Protein AF-A0A840NDS9-F1 (afdb_monomer_lite)

Structure (mmCIF, N/CA/C/O backbone):
data_AF-A0A840NDS9-F1
#
_entry.id   AF-A0A840NDS9-F1
#
loop_
_atom_site.group_PDB
_atom_site.id
_atom_site.type_symbol
_atom_site.label_atom_id
_atom_site.label_alt_id
_atom_site.label_comp_id
_atom_site.label_asym_id
_atom_site.label_entity_id
_atom_site.label_seq_id
_atom_site.pdbx_PDB_ins_code
_atom_site.Cartn_x
_atom_site.Cartn_y
_atom_site.Cartn_z
_atom_site.occupancy
_atom_site.B_iso_or_equiv
_atom_site.auth_seq_id
_atom_site.auth_comp_id
_atom_site.auth_asym_id
_atom_site.auth_atom_id
_atom_site.pdbx_PDB_model_num
ATOM 1 N N . MET A 1 1 ? -14.330 8.723 2.238 1.00 84.25 1 MET A N 1
ATOM 2 C CA . MET A 1 1 ? -14.311 7.391 2.875 1.00 84.25 1 MET A CA 1
ATOM 3 C C . MET A 1 1 ? -13.848 7.565 4.312 1.00 84.25 1 MET A C 1
ATOM 5 O O . MET A 1 1 ? -12.909 8.325 4.515 1.00 84.25 1 MET A O 1
ATOM 9 N N . LEU A 1 2 ? -14.523 6.936 5.277 1.00 93.06 2 LEU A N 1
ATOM 10 C CA . LEU A 1 2 ? -14.118 6.912 6.688 1.00 93.06 2 LEU A CA 1
ATOM 11 C C . LEU A 1 2 ? -13.919 5.461 7.098 1.00 93.06 2 LEU A C 1
ATOM 13 O O . LEU A 1 2 ? -14.783 4.629 6.838 1.00 93.06 2 LEU A O 1
ATOM 17 N N . LEU A 1 3 ? -12.780 5.162 7.705 1.00 95.44 3 LEU A N 1
ATOM 18 C CA . LEU A 1 3 ? -12.339 3.796 7.928 1.00 95.44 3 LEU A CA 1
ATOM 19 C C . LEU A 1 3 ? -12.222 3.485 9.413 1.00 95.44 3 LEU A C 1
ATOM 21 O O . LEU A 1 3 ? -11.719 4.291 10.201 1.00 95.44 3 LEU A O 1
ATOM 25 N N . ARG A 1 4 ? -12.607 2.258 9.747 1.00 96.88 4 ARG A N 1
ATOM 26 C CA . ARG A 1 4 ? -12.257 1.598 10.993 1.00 96.88 4 ARG A CA 1
ATOM 27 C C . ARG A 1 4 ? -11.167 0.578 10.712 1.00 96.88 4 ARG A C 1
ATOM 29 O O . ARG A 1 4 ? -11.359 -0.302 9.875 1.00 96.88 4 ARG A O 1
ATOM 36 N N . VAL A 1 5 ? -10.062 0.674 11.439 1.00 96.62 5 VAL A N 1
ATOM 37 C CA . VAL A 1 5 ? -8.949 -0.276 11.356 1.00 96.62 5 VAL A CA 1
ATOM 38 C C . VAL A 1 5 ? -8.782 -0.948 12.709 1.00 96.62 5 VAL A C 1
ATOM 40 O O . VAL A 1 5 ? -8.570 -0.275 13.719 1.00 96.62 5 VAL A O 1
ATOM 43 N N . THR A 1 6 ? -8.874 -2.271 12.724 1.00 95.56 6 THR A N 1
ATOM 44 C CA . THR A 1 6 ? -8.571 -3.097 13.892 1.00 95.56 6 THR A CA 1
ATOM 45 C C . THR A 1 6 ? -7.253 -3.808 13.646 1.00 95.56 6 THR A C 1
ATOM 47 O O . THR A 1 6 ? -7.089 -4.446 12.611 1.00 95.56 6 THR A O 1
ATOM 50 N N . ILE A 1 7 ? -6.323 -3.679 14.589 1.00 92.81 7 ILE A N 1
ATOM 51 C CA . ILE A 1 7 ? -5.002 -4.307 14.545 1.00 92.81 7 ILE A CA 1
ATOM 52 C C . ILE A 1 7 ? -4.912 -5.257 15.731 1.00 92.81 7 ILE A C 1
ATOM 54 O O . ILE A 1 7 ? -5.175 -4.855 16.870 1.00 92.81 7 ILE A O 1
ATOM 58 N N . THR A 1 8 ? -4.538 -6.500 15.455 1.00 90.00 8 THR A N 1
ATOM 59 C CA . THR A 1 8 ? -4.429 -7.567 16.445 1.00 90.00 8 THR A CA 1
ATOM 60 C C . THR A 1 8 ? -3.021 -8.131 16.413 1.00 90.00 8 THR A C 1
ATOM 62 O O . THR A 1 8 ? -2.537 -8.555 15.367 1.00 90.00 8 THR A O 1
ATOM 65 N N . ARG A 1 9 ? -2.367 -8.136 17.575 1.00 86.38 9 ARG A N 1
ATOM 66 C CA . ARG A 1 9 ? -1.042 -8.718 17.777 1.00 86.38 9 ARG A CA 1
ATOM 67 C C . ARG A 1 9 ? -1.169 -10.055 18.489 1.00 86.38 9 ARG A C 1
ATOM 69 O O . ARG A 1 9 ? -1.872 -10.158 19.496 1.00 86.38 9 ARG A O 1
ATOM 76 N N . TYR A 1 10 ? -0.431 -11.043 18.007 1.00 84.69 10 TYR A N 1
ATOM 77 C CA . TYR A 1 10 ? -0.349 -12.375 18.592 1.00 84.69 10 TYR A CA 1
ATOM 78 C C . TYR A 1 10 ? 0.999 -12.595 19.280 1.00 84.69 10 TYR A C 1
ATOM 80 O O . TYR A 1 10 ? 2.017 -12.027 18.877 1.00 84.69 10 TYR A O 1
ATOM 88 N N . ALA A 1 11 ? 0.998 -13.418 20.327 1.00 78.75 11 ALA A N 1
ATOM 89 C CA . ALA A 1 11 ? 2.189 -13.712 21.119 1.00 78.75 11 ALA A CA 1
ATOM 90 C C . ALA A 1 11 ? 3.171 -14.685 20.426 1.00 78.75 11 ALA A C 1
ATOM 92 O O . ALA A 1 11 ? 4.376 -14.559 20.631 1.00 78.75 11 ALA A O 1
ATOM 93 N N . ASP A 1 12 ? 2.682 -15.636 19.616 1.00 70.38 12 ASP A N 1
ATOM 94 C CA . ASP A 1 12 ? 3.481 -16.633 18.876 1.00 70.38 12 ASP A CA 1
ATOM 95 C C . ASP A 1 12 ? 2.661 -17.200 17.691 1.00 70.38 12 ASP A C 1
ATOM 97 O O . ASP A 1 12 ? 1.452 -17.390 17.834 1.00 70.38 12 ASP A O 1
ATOM 101 N N . TRP A 1 13 ? 3.289 -17.454 16.532 1.00 57.72 13 TRP A N 1
ATOM 102 C CA . TRP A 1 13 ? 2.650 -18.031 15.332 1.00 57.72 13 TRP A CA 1
ATOM 103 C C . TRP A 1 13 ? 3.032 -19.495 15.061 1.00 57.72 13 TRP A C 1
ATOM 105 O O . TRP A 1 13 ? 2.348 -20.172 14.292 1.00 57.72 13 TRP A O 1
ATOM 115 N N . LEU A 1 14 ? 4.093 -20.020 15.689 1.00 56.19 14 LEU A N 1
ATOM 116 C CA . LEU A 1 14 ? 4.614 -21.363 15.392 1.00 56.19 14 LEU A CA 1
ATOM 117 C C . LEU A 1 14 ? 3.782 -22.502 16.010 1.00 56.19 14 LEU A C 1
ATOM 119 O O . LEU A 1 14 ? 4.066 -23.674 15.763 1.00 56.19 14 LEU A O 1
ATOM 123 N N . THR A 1 15 ? 2.740 -22.192 16.787 1.00 44.34 15 THR A N 1
ATOM 124 C CA . THR A 1 15 ? 1.884 -23.189 17.444 1.00 44.34 15 THR A CA 1
ATOM 125 C C . THR A 1 15 ? 0.398 -22.815 17.353 1.00 44.34 15 THR A C 1
ATOM 127 O O . THR A 1 15 ? -0.157 -22.171 18.233 1.00 44.34 15 THR A O 1
ATOM 130 N N . GLN A 1 16 ? -0.297 -23.238 16.293 1.00 46.12 16 GLN A N 1
ATOM 131 C CA . GLN A 1 16 ? -1.770 -23.184 16.279 1.00 46.12 16 GLN A CA 1
ATOM 132 C C . GLN A 1 16 ? -2.333 -24.388 17.050 1.00 46.12 16 GLN A C 1
ATOM 134 O O . GLN A 1 16 ? -1.872 -25.509 16.809 1.00 46.12 16 GLN A O 1
ATOM 139 N N . PRO A 1 17 ? -3.288 -24.193 17.988 1.00 40.94 17 PRO A N 1
ATOM 140 C CA . PRO A 1 17 ? -4.607 -23.613 17.700 1.00 40.94 17 PRO A CA 1
ATOM 141 C C . PRO A 1 17 ? -5.121 -22.501 18.641 1.00 40.94 17 PRO A C 1
ATOM 143 O O . PRO A 1 17 ? -6.259 -22.083 18.467 1.00 40.94 17 PRO A O 1
ATOM 146 N N . ASP A 1 18 ? -4.331 -21.963 19.570 1.00 54.16 18 ASP A N 1
ATOM 147 C CA . ASP A 1 18 ? -4.806 -20.912 20.490 1.00 54.16 18 ASP A CA 1
ATOM 148 C C . ASP A 1 18 ? -3.978 -19.627 20.357 1.00 54.16 18 ASP A C 1
ATOM 150 O O . ASP A 1 18 ? -3.451 -19.166 21.360 1.00 54.16 18 ASP A O 1
ATOM 154 N N . ASN A 1 19 ? -3.820 -19.061 19.147 1.00 62.81 19 ASN A N 1
ATOM 155 C CA . ASN A 1 19 ? -3.064 -17.817 18.899 1.00 62.81 19 ASN A CA 1
ATOM 156 C C . ASN A 1 19 ? -3.394 -16.744 19.958 1.00 62.81 19 ASN A C 1
ATOM 158 O O . ASN A 1 19 ? -4.391 -16.024 19.849 1.00 62.81 19 ASN A O 1
ATOM 162 N N . ILE A 1 20 ? -2.567 -16.663 21.006 1.00 77.06 20 ILE A N 1
ATOM 163 C CA . ILE A 1 20 ? -2.838 -15.856 22.193 1.00 77.06 20 ILE A CA 1
ATOM 164 C C . ILE A 1 20 ? -2.735 -14.404 21.754 1.00 77.06 20 ILE A C 1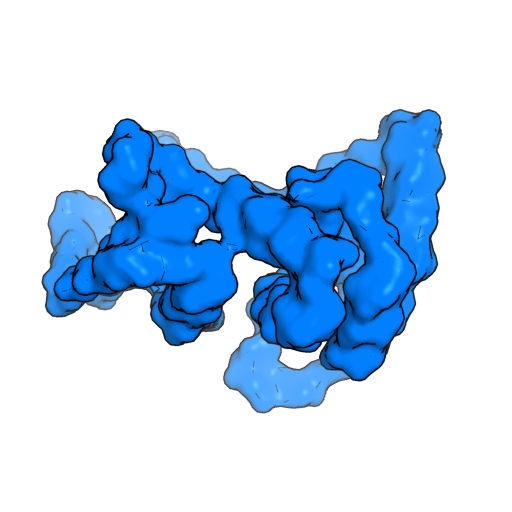
ATOM 166 O O . ILE A 1 20 ? -1.656 -13.938 21.382 1.00 77.06 20 ILE A O 1
ATOM 170 N N . VAL A 1 21 ? -3.869 -13.705 21.767 1.00 84.38 21 VAL A N 1
ATOM 171 C CA . VAL A 1 21 ? -3.903 -12.268 21.509 1.00 84.38 21 VAL A CA 1
ATOM 172 C C . VAL A 1 21 ? -3.129 -11.585 22.628 1.00 84.38 21 VAL A C 1
ATOM 174 O O . VAL A 1 21 ? -3.542 -11.632 23.785 1.00 84.38 21 VAL A O 1
ATOM 177 N N . ASP A 1 22 ? -2.014 -10.958 22.270 1.00 85.62 22 ASP A N 1
ATOM 178 C CA . ASP A 1 22 ? -1.237 -10.121 23.181 1.00 85.62 22 ASP A CA 1
ATOM 179 C C . ASP A 1 22 ? -1.994 -8.808 23.411 1.00 85.62 22 ASP A C 1
ATOM 181 O O . ASP A 1 22 ? -2.340 -8.439 24.534 1.00 85.62 22 ASP A O 1
ATOM 185 N N . TRP A 1 23 ? -2.379 -8.148 22.315 1.00 90.00 23 TRP A N 1
ATOM 186 C CA . TRP A 1 23 ? -3.241 -6.974 22.364 1.00 90.00 23 TRP A CA 1
ATOM 187 C C . TRP A 1 23 ? -4.063 -6.798 21.087 1.00 90.00 23 TRP A C 1
ATOM 189 O O . TRP A 1 23 ? -3.770 -7.336 20.019 1.00 90.00 23 TRP A O 1
ATOM 199 N N . THR A 1 24 ? -5.136 -6.017 21.201 1.00 92.88 24 THR A N 1
ATOM 200 C CA . THR A 1 24 ? -5.941 -5.556 20.067 1.00 92.88 24 THR A CA 1
ATOM 201 C C . THR A 1 24 ? -6.280 -4.088 20.262 1.00 92.88 24 THR A C 1
ATOM 203 O O . THR A 1 24 ? -6.698 -3.678 21.344 1.00 92.88 24 THR A O 1
ATOM 206 N N . THR A 1 25 ? -6.130 -3.301 19.201 1.00 95.44 25 THR A N 1
ATOM 207 C CA . THR A 1 25 ? -6.546 -1.896 19.160 1.00 95.44 25 THR A CA 1
ATOM 208 C C . THR A 1 25 ? -7.493 -1.675 17.992 1.00 95.44 25 THR A C 1
ATOM 210 O O . THR A 1 25 ? -7.401 -2.339 16.960 1.00 95.44 25 THR A O 1
ATOM 213 N N . THR A 1 26 ? -8.437 -0.751 18.148 1.00 96.75 26 THR A N 1
ATOM 214 C CA . THR A 1 26 ? -9.332 -0.341 17.064 1.00 96.75 26 THR A CA 1
ATOM 215 C C . THR A 1 26 ? -9.345 1.171 16.956 1.00 96.75 26 THR A C 1
ATOM 217 O O . THR A 1 26 ? -9.626 1.879 17.922 1.00 96.75 26 THR A O 1
ATOM 220 N N . HIS A 1 27 ? -9.067 1.647 15.751 1.00 96.38 27 HIS A N 1
ATOM 221 C CA . HIS A 1 27 ? -9.042 3.050 15.387 1.00 96.38 27 HIS A CA 1
ATOM 222 C C . HIS A 1 27 ? -10.235 3.346 14.486 1.00 96.38 27 HIS A C 1
ATOM 224 O O . HIS A 1 27 ? -10.554 2.557 13.599 1.00 96.38 27 HIS A O 1
ATOM 230 N N . TYR A 1 28 ? -10.890 4.477 14.725 1.00 96.88 28 TYR A N 1
ATOM 231 C CA . TYR A 1 28 ? -12.136 4.864 14.066 1.00 96.88 28 TYR A CA 1
ATOM 232 C C . TYR A 1 28 ? -11.962 6.170 13.301 1.00 96.88 28 TYR A C 1
ATOM 234 O O . TYR A 1 28 ? -11.100 6.984 13.645 1.00 96.88 28 TYR A O 1
ATOM 242 N N . ARG A 1 29 ? -12.844 6.397 12.324 1.00 94.88 29 ARG A N 1
ATOM 243 C CA . ARG A 1 29 ? -12.939 7.633 11.533 1.00 94.88 29 ARG A CA 1
ATOM 244 C C . ARG A 1 29 ? -11.617 8.033 10.875 1.00 94.88 29 ARG A C 1
ATOM 246 O O . ARG A 1 29 ? -11.293 9.218 10.796 1.00 94.88 29 ARG A O 1
ATOM 253 N N . LEU A 1 30 ? -10.849 7.049 10.420 1.00 94.31 30 LEU A N 1
ATOM 254 C CA . LEU A 1 30 ? -9.589 7.288 9.731 1.00 94.31 30 LEU A CA 1
ATOM 255 C C . LEU A 1 30 ? -9.837 7.666 8.270 1.00 94.31 30 LEU A C 1
ATOM 257 O O . LEU A 1 30 ? -10.706 7.098 7.606 1.00 94.31 30 LEU A O 1
ATOM 261 N N . ASP A 1 31 ? -9.039 8.602 7.763 1.00 91.50 31 ASP A N 1
ATOM 262 C CA . ASP A 1 31 ? -8.873 8.767 6.321 1.00 91.50 31 ASP A CA 1
ATOM 263 C C . ASP A 1 31 ? -7.981 7.635 5.751 1.00 91.50 31 ASP A C 1
ATOM 265 O O . ASP A 1 31 ? -7.274 6.964 6.516 1.00 91.50 31 ASP A O 1
ATOM 269 N N . PRO A 1 32 ? -7.995 7.396 4.424 1.00 91.62 32 PRO A N 1
ATOM 270 C CA . PRO A 1 32 ? -7.201 6.332 3.809 1.00 91.62 32 PRO A CA 1
ATOM 271 C C . PRO A 1 32 ? -5.700 6.445 4.090 1.00 91.62 32 PRO A C 1
ATOM 273 O O . PRO A 1 32 ? -5.062 5.436 4.359 1.00 91.62 32 PRO A O 1
ATOM 276 N N . TYR A 1 33 ? -5.130 7.653 4.101 1.00 91.94 33 TYR A N 1
ATOM 277 C CA . TYR A 1 33 ? -3.702 7.835 4.368 1.00 91.94 33 TYR A CA 1
ATOM 278 C C . TYR A 1 33 ? -3.346 7.458 5.799 1.00 91.94 33 TYR A C 1
ATOM 280 O O . TYR A 1 33 ? -2.375 6.741 6.020 1.00 91.94 33 TYR A O 1
ATOM 288 N N . ARG A 1 34 ? -4.139 7.901 6.781 1.00 92.25 34 ARG A N 1
ATOM 289 C CA . ARG A 1 34 ? -3.870 7.575 8.180 1.00 92.25 34 ARG A CA 1
ATOM 290 C C . ARG A 1 34 ? -4.061 6.087 8.447 1.00 92.25 34 ARG A C 1
ATOM 292 O O . ARG A 1 34 ? -3.305 5.537 9.236 1.00 92.25 34 ARG A O 1
ATOM 299 N N . ALA A 1 35 ? -5.024 5.435 7.795 1.00 93.25 35 ALA A N 1
ATOM 300 C CA . ALA A 1 35 ? -5.179 3.983 7.866 1.00 93.25 35 ALA A CA 1
ATOM 301 C C . ALA A 1 35 ? -3.948 3.249 7.304 1.00 93.25 35 ALA A C 1
ATOM 303 O O . ALA A 1 35 ? -3.417 2.360 7.966 1.00 93.25 35 ALA A O 1
ATOM 304 N N . LEU A 1 36 ? -3.463 3.659 6.128 1.00 93.44 36 LEU A N 1
ATOM 305 C CA . LEU A 1 36 ? -2.271 3.101 5.483 1.00 93.44 36 LEU A CA 1
ATOM 306 C C . LEU A 1 36 ? -1.003 3.271 6.337 1.00 93.44 36 LEU A C 1
ATOM 308 O O . LEU A 1 36 ? -0.257 2.312 6.536 1.00 93.44 36 LEU A O 1
ATOM 312 N N . GLU A 1 37 ? -0.784 4.469 6.880 1.00 92.12 37 GLU A N 1
ATOM 313 C CA . GLU A 1 37 ? 0.325 4.766 7.795 1.00 92.12 37 GLU A CA 1
ATOM 314 C C . GLU A 1 37 ? 0.233 3.953 9.083 1.00 92.12 37 GLU A C 1
ATOM 316 O O . GLU A 1 37 ? 1.217 3.354 9.500 1.00 92.12 37 GLU A O 1
ATOM 321 N N . LEU A 1 38 ? -0.952 3.901 9.697 1.00 92.75 38 LEU A N 1
ATOM 322 C CA . LEU A 1 38 ? -1.168 3.177 10.942 1.00 92.75 38 LEU A CA 1
ATOM 323 C C . LEU A 1 38 ? -0.883 1.681 10.770 1.00 92.75 38 LEU A C 1
ATOM 325 O O . LEU A 1 38 ? -0.237 1.086 11.628 1.00 92.75 38 LEU A O 1
ATOM 329 N N . ILE A 1 39 ? -1.343 1.074 9.674 1.00 91.19 39 ILE A N 1
ATOM 330 C CA . ILE A 1 39 ? -1.053 -0.334 9.384 1.00 91.19 39 ILE A CA 1
ATOM 331 C C . ILE A 1 39 ? 0.456 -0.516 9.237 1.00 91.19 39 ILE A C 1
ATOM 333 O O . ILE A 1 39 ? 1.034 -1.326 9.953 1.00 91.19 39 ILE A O 1
ATOM 337 N N . GLN A 1 40 ? 1.113 0.307 8.416 1.00 88.50 40 GLN A N 1
ATOM 338 C CA . GLN A 1 40 ? 2.558 0.222 8.213 1.00 88.50 40 GLN A CA 1
ATOM 339 C C . GLN A 1 40 ? 3.365 0.406 9.512 1.00 88.50 40 GLN A C 1
ATOM 341 O O . GLN A 1 40 ? 4.364 -0.282 9.715 1.00 88.50 40 GLN A O 1
ATOM 346 N N . GLU A 1 41 ? 2.941 1.301 10.408 1.00 88.00 41 GLU A N 1
ATOM 347 C CA . GLU A 1 41 ? 3.547 1.497 11.733 1.00 88.00 41 GLU A CA 1
ATOM 348 C C . GLU A 1 41 ? 3.531 0.199 12.571 1.00 88.00 41 GLU A C 1
ATOM 350 O O . GLU A 1 41 ? 4.488 -0.061 13.300 1.00 88.00 41 GLU A O 1
ATOM 355 N N . HIS A 1 42 ? 2.489 -0.633 12.445 1.00 84.75 42 HIS A N 1
ATOM 356 C CA . HIS A 1 42 ? 2.274 -1.824 13.284 1.00 84.75 42 HIS A CA 1
ATOM 357 C C . HIS A 1 42 ? 2.623 -3.160 12.606 1.00 84.75 42 HIS A C 1
ATOM 359 O O . HIS A 1 42 ? 2.772 -4.172 13.298 1.00 84.75 42 HIS A O 1
ATOM 365 N N . THR A 1 43 ? 2.759 -3.186 11.278 1.00 78.75 43 THR A N 1
ATOM 366 C CA . THR A 1 43 ? 3.053 -4.401 10.496 1.00 78.75 43 THR A CA 1
ATOM 367 C C . THR A 1 43 ? 4.454 -4.403 9.890 1.00 78.75 43 THR A C 1
ATOM 369 O O . THR A 1 43 ? 4.781 -5.283 9.106 1.00 78.75 43 THR A O 1
ATOM 372 N N . ARG A 1 44 ? 5.316 -3.437 10.220 1.00 72.94 44 ARG A N 1
ATOM 373 C CA . ARG A 1 44 ? 6.675 -3.369 9.663 1.00 72.94 44 ARG A CA 1
ATOM 374 C C . ARG A 1 44 ? 7.594 -4.488 10.171 1.00 72.94 44 ARG A C 1
ATOM 376 O O . ARG A 1 44 ? 7.677 -4.737 11.372 1.00 72.94 44 ARG A O 1
ATOM 383 N N . ARG A 1 45 ? 8.407 -5.062 9.273 1.00 68.06 45 ARG A N 1
ATOM 384 C CA . ARG A 1 45 ? 9.502 -6.016 9.584 1.00 68.06 45 ARG A CA 1
ATOM 385 C C . ARG A 1 45 ? 9.013 -7.264 10.345 1.00 68.06 45 ARG A C 1
ATOM 387 O O . ARG A 1 45 ? 7.967 -7.804 10.015 1.00 68.06 45 ARG A O 1
ATOM 394 N N . ILE A 1 46 ? 9.753 -7.700 11.375 1.00 55.34 46 ILE A N 1
ATOM 395 C CA . ILE A 1 46 ? 9.445 -8.852 12.249 1.00 55.34 46 ILE A CA 1
ATOM 396 C C . ILE A 1 46 ? 8.031 -8.746 12.839 1.00 55.34 46 ILE A C 1
ATOM 398 O O . ILE A 1 46 ? 7.411 -9.753 13.173 1.00 55.34 46 ILE A O 1
ATOM 402 N N . TRP A 1 47 ? 7.481 -7.533 12.950 1.00 56.19 47 TRP A N 1
ATOM 403 C CA . TRP A 1 47 ? 6.128 -7.351 13.449 1.00 56.19 47 TRP A CA 1
ATOM 404 C C . TRP A 1 47 ? 5.062 -7.844 12.454 1.00 56.19 47 TRP A C 1
ATOM 406 O O . TRP A 1 47 ? 3.997 -8.249 12.899 1.00 56.19 47 TRP A O 1
ATOM 416 N N . ASN A 1 48 ? 5.330 -7.934 11.150 1.00 67.88 48 ASN A N 1
ATOM 417 C CA . ASN A 1 48 ? 4.342 -8.434 10.186 1.00 67.88 48 ASN A CA 1
ATOM 418 C C . ASN A 1 48 ? 3.884 -9.870 10.494 1.00 67.88 48 ASN A C 1
ATOM 420 O O . ASN A 1 48 ? 2.704 -10.181 10.424 1.00 67.88 48 ASN A O 1
ATOM 424 N N . GLU A 1 49 ? 4.812 -10.740 10.900 1.00 71.25 49 GLU A N 1
ATOM 425 C CA . GLU A 1 49 ? 4.544 -12.175 11.084 1.00 71.25 49 GLU A CA 1
ATOM 426 C C . GLU A 1 49 ? 3.624 -12.496 12.272 1.00 71.25 49 GLU A C 1
ATOM 428 O O . GLU A 1 49 ? 3.144 -13.619 12.391 1.00 71.25 49 GLU A O 1
ATOM 433 N N . PHE A 1 50 ? 3.363 -11.523 13.152 1.00 76.62 50 PHE A N 1
ATOM 434 C CA . PHE A 1 50 ? 2.487 -11.715 14.312 1.00 76.62 50 PHE A CA 1
ATOM 435 C C . PHE A 1 50 ? 1.419 -10.625 14.444 1.00 76.62 50 PHE A C 1
ATOM 437 O O . PHE A 1 50 ? 0.831 -10.480 15.516 1.00 76.62 50 PHE A O 1
ATOM 444 N N . THR A 1 51 ? 1.192 -9.824 13.403 1.00 82.88 51 THR A N 1
ATOM 445 C CA . THR A 1 51 ? 0.189 -8.757 13.424 1.00 82.88 51 THR A CA 1
ATOM 446 C C . THR A 1 51 ? -0.778 -8.937 12.262 1.00 82.88 51 THR A C 1
ATOM 448 O O . THR A 1 51 ? -0.388 -8.779 11.111 1.00 82.88 51 THR A O 1
ATOM 451 N N . ASP A 1 52 ? -2.053 -9.161 12.575 1.00 88.25 52 ASP A N 1
ATOM 452 C CA . ASP A 1 52 ? -3.137 -9.088 11.598 1.00 88.25 52 ASP A CA 1
ATOM 453 C C . ASP A 1 52 ? -3.846 -7.736 11.676 1.00 88.25 52 ASP A C 1
ATOM 455 O O . ASP A 1 52 ? -3.857 -7.053 12.709 1.00 88.25 52 ASP A O 1
ATOM 459 N N . TYR A 1 53 ? -4.491 -7.358 10.576 1.00 91.31 53 T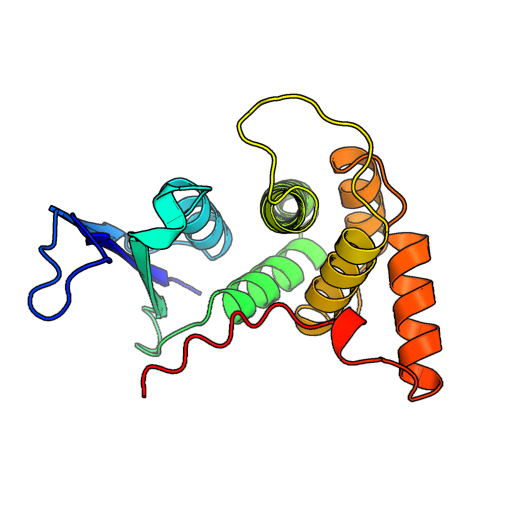YR A N 1
ATOM 460 C CA . TYR A 1 53 ? -5.357 -6.191 10.535 1.00 91.31 53 TYR A CA 1
ATOM 461 C C . TYR A 1 53 ? -6.637 -6.461 9.751 1.00 91.31 53 TYR A C 1
ATOM 463 O O . TYR A 1 53 ? -6.675 -7.219 8.786 1.00 91.31 53 TYR A O 1
ATOM 471 N N . THR A 1 54 ? -7.705 -5.782 10.157 1.00 94.25 54 THR A N 1
ATOM 472 C CA . THR A 1 54 ? -8.968 -5.719 9.422 1.00 94.25 54 THR A CA 1
ATOM 473 C C . THR A 1 54 ? -9.364 -4.269 9.212 1.00 94.25 54 THR A C 1
ATOM 475 O O . THR A 1 54 ? -9.247 -3.436 10.111 1.00 94.25 54 THR A O 1
ATOM 478 N N . ILE A 1 55 ? -9.832 -3.963 8.005 1.00 95.75 55 ILE A N 1
ATOM 479 C CA . ILE A 1 55 ? -10.258 -2.623 7.608 1.00 95.75 55 ILE A CA 1
ATOM 480 C C . ILE A 1 55 ? -11.720 -2.699 7.185 1.00 95.75 55 ILE A C 1
ATOM 482 O O . ILE A 1 55 ? -12.108 -3.568 6.402 1.00 95.75 55 ILE A O 1
ATOM 486 N N . VAL A 1 56 ? -12.529 -1.773 7.689 1.00 96.75 56 VAL A N 1
ATOM 487 C CA . VAL A 1 56 ? -13.949 -1.651 7.353 1.00 96.75 56 VAL A CA 1
ATOM 488 C C . VAL A 1 56 ? -14.257 -0.199 7.006 1.00 96.75 56 VAL A C 1
ATOM 490 O O . VAL A 1 56 ? -13.877 0.703 7.751 1.00 96.75 56 VAL A O 1
ATOM 493 N N . ASP A 1 57 ? -14.972 0.036 5.907 1.00 95.81 57 ASP A N 1
ATOM 494 C CA . ASP A 1 57 ? -15.569 1.346 5.630 1.00 95.81 57 ASP A CA 1
ATOM 495 C C . ASP A 1 57 ? -16.746 1.564 6.582 1.00 95.81 57 ASP A C 1
ATOM 497 O O . ASP A 1 57 ? -17.731 0.828 6.559 1.00 95.81 57 ASP A O 1
ATOM 501 N N . GLU A 1 58 ? -16.655 2.579 7.438 1.00 94.56 58 GLU A N 1
ATOM 502 C CA . GLU A 1 58 ? -17.686 2.889 8.433 1.00 94.56 58 GLU A CA 1
ATOM 503 C C . GLU A 1 58 ? -19.010 3.325 7.797 1.00 94.56 58 GLU A C 1
ATOM 505 O O . GLU A 1 58 ? -20.063 3.205 8.420 1.00 94.56 58 GLU A O 1
ATOM 510 N N . THR A 1 59 ? -18.972 3.819 6.561 1.00 91.69 59 THR A N 1
ATOM 511 C CA . THR A 1 59 ? -20.159 4.304 5.846 1.00 91.69 59 THR A CA 1
ATOM 512 C C . THR A 1 59 ? -20.992 3.148 5.315 1.00 91.69 59 THR A C 1
ATOM 514 O O . THR A 1 59 ? -22.220 3.196 5.335 1.00 91.69 59 THR A O 1
ATOM 517 N N . THR A 1 60 ? -20.318 2.119 4.807 1.00 93.06 60 THR A N 1
ATOM 518 C CA . THR A 1 60 ? -20.951 1.004 4.096 1.00 93.06 60 THR A CA 1
ATOM 519 C C . THR A 1 60 ? -20.940 -0.296 4.898 1.00 93.06 60 THR A C 1
ATOM 521 O O . THR A 1 60 ? -21.638 -1.240 4.539 1.00 93.06 60 THR A O 1
ATOM 524 N N . ALA A 1 61 ? -20.180 -0.338 5.996 1.00 91.88 61 ALA A N 1
ATOM 525 C CA . ALA A 1 61 ? -19.908 -1.509 6.823 1.00 91.88 61 ALA A CA 1
ATOM 526 C C . ALA A 1 61 ? -19.278 -2.694 6.065 1.00 91.88 61 ALA A C 1
ATOM 528 O O . ALA A 1 61 ? -19.269 -3.813 6.581 1.00 91.88 61 ALA A O 1
ATOM 529 N N . PHE A 1 62 ? -18.724 -2.460 4.869 1.00 93.56 62 PHE A N 1
ATOM 530 C CA . PHE A 1 62 ? -18.044 -3.492 4.092 1.00 93.56 62 PHE A CA 1
ATOM 531 C C . PHE A 1 62 ? -16.537 -3.533 4.377 1.00 93.56 62 PHE A C 1
ATOM 533 O O . PHE A 1 62 ? -15.930 -2.492 4.657 1.00 93.56 62 PHE A O 1
ATOM 540 N N . PRO A 1 63 ? -15.917 -4.727 4.299 1.00 94.62 63 PRO A N 1
ATOM 541 C CA . PRO A 1 63 ? -14.469 -4.860 4.347 1.00 94.62 63 PRO A CA 1
ATOM 542 C C . PRO A 1 63 ? -13.808 -4.114 3.187 1.00 94.62 63 PRO A C 1
ATOM 544 O O . PRO A 1 63 ? -14.327 -4.115 2.071 1.00 94.62 63 PRO A O 1
ATOM 547 N N . VAL A 1 64 ? -12.644 -3.526 3.448 1.00 94.19 64 VAL A N 1
ATOM 548 C CA . VAL A 1 64 ? -11.812 -2.854 2.440 1.00 94.19 64 VAL A CA 1
ATOM 549 C C . VAL A 1 64 ? -10.425 -3.489 2.461 1.00 94.19 64 VAL A C 1
ATOM 551 O O . VAL A 1 64 ? -9.915 -3.818 3.531 1.00 94.19 64 VAL A O 1
ATOM 554 N N . THR A 1 65 ? -9.802 -3.688 1.302 1.00 91.69 65 THR A N 1
ATOM 555 C CA . THR A 1 65 ? -8.430 -4.215 1.248 1.00 91.69 65 THR A CA 1
ATOM 556 C C . THR A 1 65 ? -7.391 -3.093 1.332 1.00 91.69 65 THR A C 1
ATOM 558 O O . THR A 1 65 ? -7.686 -1.927 1.057 1.00 91.69 65 THR A O 1
ATOM 561 N N . LEU A 1 66 ? -6.146 -3.432 1.688 1.00 90.12 66 LEU A N 1
ATOM 562 C CA . LEU A 1 66 ? -5.035 -2.474 1.657 1.00 90.12 66 LEU A CA 1
ATOM 563 C C . LEU A 1 66 ? -4.842 -1.880 0.252 1.00 90.12 66 LEU A C 1
ATOM 565 O O . LEU A 1 66 ? -4.640 -0.675 0.115 1.00 90.12 66 LEU A O 1
ATOM 569 N N . ASP A 1 67 ? -4.976 -2.713 -0.782 1.00 91.44 67 ASP A N 1
ATOM 570 C CA . ASP A 1 67 ? -4.855 -2.309 -2.182 1.00 91.44 67 ASP A CA 1
ATOM 571 C C . ASP A 1 67 ? -5.975 -1.333 -2.590 1.00 91.44 67 ASP A C 1
ATOM 573 O O . ASP A 1 67 ? -5.708 -0.335 -3.260 1.00 91.44 67 ASP A O 1
ATOM 577 N N . ASP A 1 68 ? -7.215 -1.544 -2.134 1.00 91.25 68 ASP A N 1
ATOM 578 C CA . ASP A 1 68 ? -8.323 -0.611 -2.392 1.00 91.25 68 ASP A CA 1
ATOM 579 C C . ASP A 1 68 ? -8.089 0.751 -1.729 1.00 91.25 68 ASP A C 1
ATOM 581 O O . ASP A 1 68 ? -8.340 1.798 -2.333 1.00 91.25 68 ASP A O 1
ATOM 585 N N . MET A 1 69 ? -7.549 0.760 -0.505 1.00 91.56 69 MET A N 1
ATOM 586 C CA . MET A 1 69 ? -7.159 2.004 0.162 1.00 91.56 69 MET A CA 1
ATOM 587 C C . MET A 1 69 ? -6.011 2.703 -0.563 1.00 91.56 69 MET A C 1
ATOM 589 O O . MET A 1 69 ? -6.060 3.922 -0.725 1.00 91.56 69 MET A O 1
ATOM 593 N N . ALA A 1 70 ? -5.005 1.953 -1.021 1.00 93.31 70 ALA A N 1
ATOM 594 C CA . ALA A 1 70 ? -3.886 2.493 -1.784 1.00 93.31 70 ALA A CA 1
ATOM 595 C C . ALA A 1 70 ? -4.367 3.150 -3.086 1.00 93.31 70 ALA A C 1
ATOM 597 O O . ALA A 1 70 ? -3.951 4.265 -3.390 1.00 93.31 70 ALA A O 1
ATOM 598 N N . ARG A 1 71 ? -5.308 2.522 -3.806 1.00 92.38 71 ARG A N 1
ATOM 599 C CA . ARG A 1 71 ? -5.950 3.099 -5.001 1.00 92.38 71 ARG A CA 1
ATOM 600 C C . ARG A 1 71 ? -6.732 4.372 -4.684 1.00 92.38 71 ARG A C 1
ATOM 602 O O . ARG A 1 71 ? -6.552 5.381 -5.358 1.00 92.38 71 ARG A O 1
ATOM 609 N N . ALA A 1 72 ? -7.552 4.368 -3.633 1.00 90.94 72 ALA A N 1
ATOM 610 C CA . ALA A 1 72 ? -8.319 5.551 -3.232 1.00 90.94 72 ALA A CA 1
ATOM 611 C C . ALA A 1 72 ? -7.415 6.725 -2.798 1.00 90.94 72 ALA A C 1
ATOM 613 O O . ALA A 1 72 ? -7.667 7.885 -3.141 1.00 90.94 72 ALA A O 1
ATOM 614 N N . ALA A 1 73 ? -6.344 6.424 -2.060 1.00 93.50 73 ALA A N 1
ATOM 615 C CA . ALA A 1 73 ? -5.327 7.389 -1.659 1.00 93.50 73 ALA A CA 1
ATOM 616 C C . ALA A 1 73 ? -4.537 7.914 -2.869 1.00 93.50 73 ALA A C 1
ATOM 618 O O . ALA A 1 73 ? -4.234 9.106 -2.938 1.00 93.50 73 ALA A O 1
ATOM 619 N N . TYR A 1 74 ? -4.248 7.061 -3.849 1.00 94.38 74 TYR A N 1
ATOM 620 C CA . TYR A 1 74 ? -3.594 7.478 -5.082 1.00 94.38 74 TYR A CA 1
ATOM 621 C C . TYR A 1 74 ? -4.467 8.449 -5.879 1.00 94.38 74 TYR A C 1
ATOM 623 O O . TYR A 1 74 ? -4.019 9.549 -6.184 1.00 94.38 74 TYR A O 1
ATOM 631 N N . GLU A 1 75 ? -5.737 8.118 -6.125 1.00 92.31 75 GLU A N 1
ATOM 632 C CA . GLU A 1 75 ? -6.651 8.999 -6.869 1.00 92.31 75 GLU A CA 1
ATOM 633 C C . GLU A 1 75 ? -6.848 10.361 -6.191 1.00 92.31 75 GLU A C 1
ATOM 635 O O . GLU A 1 75 ? -6.920 11.389 -6.863 1.00 92.31 75 GLU A O 1
ATOM 640 N N . THR A 1 76 ? -6.846 10.396 -4.857 1.00 92.12 76 THR A N 1
ATOM 641 C CA . THR A 1 76 ? -6.864 11.661 -4.108 1.00 92.12 76 THR A CA 1
ATOM 642 C C . THR A 1 76 ? -5.571 12.457 -4.334 1.00 92.12 76 THR A C 1
ATOM 644 O O . THR A 1 76 ? -5.621 13.649 -4.626 1.00 92.12 76 THR A O 1
ATOM 647 N N . ALA A 1 77 ? -4.407 11.802 -4.289 1.00 93.88 77 ALA A N 1
ATOM 648 C CA . ALA A 1 77 ? -3.109 12.443 -4.517 1.00 93.88 77 ALA A CA 1
ATOM 649 C C 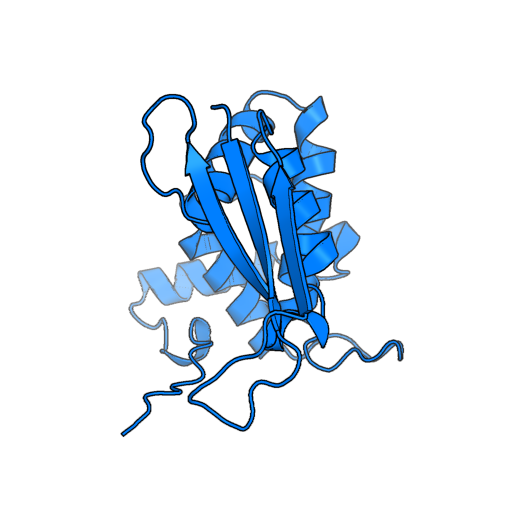. ALA A 1 77 ? -2.922 12.945 -5.961 1.00 93.88 77 ALA A C 1
ATOM 651 O O . ALA A 1 77 ? -2.239 13.944 -6.190 1.00 93.88 77 ALA A O 1
ATOM 652 N N . ARG A 1 78 ? -3.559 12.298 -6.943 1.00 93.50 78 ARG A N 1
ATOM 653 C CA . ARG A 1 78 ? -3.585 12.779 -8.334 1.00 93.50 78 ARG A CA 1
ATOM 654 C C . ARG A 1 78 ? -4.300 14.122 -8.467 1.00 93.50 78 ARG A C 1
ATOM 656 O O . ARG A 1 78 ? -3.941 14.915 -9.332 1.00 93.50 78 ARG A O 1
ATOM 663 N N . GLN A 1 79 ? -5.292 14.379 -7.617 1.00 92.50 79 GLN A N 1
ATOM 664 C CA . GLN A 1 79 ? -6.104 15.598 -7.637 1.00 92.50 79 GLN A CA 1
ATOM 665 C C . GLN A 1 79 ? -5.569 16.684 -6.691 1.00 92.50 79 GLN A C 1
ATOM 667 O O . GLN A 1 79 ? -5.794 17.867 -6.941 1.00 92.50 79 GLN A O 1
ATOM 672 N N . ASP A 1 80 ? -4.842 16.298 -5.637 1.00 91.44 80 ASP A N 1
ATOM 673 C CA . ASP A 1 80 ? -4.304 17.204 -4.622 1.00 91.44 80 ASP A CA 1
ATOM 674 C C . ASP A 1 80 ? -2.775 17.044 -4.446 1.00 91.44 80 ASP A C 1
ATOM 676 O O . ASP A 1 80 ? -2.305 16.092 -3.807 1.00 91.44 80 ASP A O 1
ATOM 680 N N . PRO A 1 81 ? -1.970 18.010 -4.939 1.00 89.38 81 PRO A N 1
ATOM 681 C CA . PRO A 1 81 ? -0.517 18.019 -4.775 1.00 89.38 81 PRO A CA 1
ATOM 682 C C . PRO A 1 81 ? -0.030 17.966 -3.322 1.00 89.38 81 PRO A C 1
ATOM 684 O O . PRO A 1 81 ? 1.081 17.499 -3.063 1.00 89.38 81 PRO A O 1
ATOM 687 N N . THR A 1 82 ? -0.833 18.425 -2.359 1.00 89.00 82 THR A N 1
ATOM 688 C CA . THR A 1 82 ? -0.460 18.379 -0.938 1.00 89.00 82 THR A CA 1
ATOM 689 C C . THR A 1 82 ? -0.437 16.946 -0.405 1.00 89.00 82 THR A C 1
ATOM 691 O O . THR A 1 82 ? 0.376 16.618 0.464 1.00 89.00 82 THR A O 1
ATOM 694 N N . CYS A 1 83 ? -1.248 16.058 -0.985 1.00 91.81 83 CYS A N 1
ATOM 695 C CA . CYS A 1 83 ? -1.300 14.643 -0.636 1.00 91.81 83 CYS A CA 1
ATOM 696 C C . CYS A 1 83 ? -0.236 13.798 -1.354 1.00 91.81 83 CYS A C 1
ATOM 698 O O . CYS A 1 83 ? 0.113 12.723 -0.863 1.00 91.81 83 CYS A O 1
ATOM 700 N N . GLN A 1 84 ? 0.328 14.278 -2.469 1.00 93.69 84 GLN A N 1
ATOM 701 C CA . GLN A 1 84 ? 1.327 13.543 -3.261 1.00 93.69 84 GLN A CA 1
ATOM 702 C C . GLN A 1 84 ? 2.548 13.126 -2.448 1.00 93.69 84 GLN A C 1
ATOM 704 O O . GLN A 1 84 ? 2.979 11.979 -2.529 1.00 93.69 84 GLN A O 1
ATOM 709 N N . THR A 1 85 ? 3.103 14.039 -1.646 1.00 90.62 85 THR A N 1
ATOM 710 C CA . THR A 1 85 ? 4.280 13.732 -0.820 1.00 90.62 85 THR A CA 1
ATOM 711 C C . THR A 1 85 ? 3.956 12.643 0.200 1.00 90.62 85 THR A C 1
ATOM 713 O O . THR A 1 85 ? 4.693 11.670 0.298 1.00 90.62 85 THR A O 1
ATOM 716 N N . ARG A 1 86 ? 2.829 12.773 0.912 1.00 92.38 86 ARG A N 1
ATOM 717 C CA . ARG A 1 86 ? 2.394 11.809 1.933 1.00 92.38 86 ARG A CA 1
ATOM 718 C C . ARG A 1 86 ? 2.184 10.419 1.330 1.00 92.38 86 ARG A C 1
ATOM 720 O O . ARG A 1 86 ? 2.689 9.435 1.863 1.00 92.38 86 ARG A O 1
ATOM 727 N N . PHE A 1 87 ? 1.508 10.359 0.182 1.00 94.88 87 PHE A N 1
ATOM 728 C CA . PHE A 1 87 ? 1.295 9.115 -0.551 1.00 94.88 87 PHE A CA 1
ATOM 729 C C . PHE A 1 87 ? 2.608 8.472 -1.004 1.00 94.88 87 PHE A C 1
ATOM 731 O O . PHE A 1 87 ? 2.841 7.295 -0.739 1.00 94.88 87 PHE A O 1
ATOM 738 N N . ALA A 1 88 ? 3.475 9.248 -1.660 1.00 93.62 88 ALA A N 1
ATOM 739 C CA . ALA A 1 88 ? 4.745 8.753 -2.174 1.00 93.62 88 ALA A CA 1
ATOM 740 C C . ALA A 1 88 ? 5.652 8.244 -1.047 1.00 93.62 88 ALA A C 1
ATOM 742 O O . ALA A 1 88 ? 6.295 7.216 -1.214 1.00 93.62 88 ALA A O 1
ATOM 743 N N . THR A 1 89 ? 5.670 8.909 0.113 1.00 90.38 89 THR A N 1
ATOM 744 C CA . THR A 1 89 ? 6.428 8.449 1.285 1.00 90.38 89 THR A CA 1
ATOM 745 C C . THR A 1 89 ? 5.908 7.117 1.819 1.00 90.38 89 THR A C 1
ATOM 747 O O . THR A 1 89 ? 6.708 6.218 2.082 1.00 90.38 89 THR A O 1
ATOM 750 N N . TRP A 1 90 ? 4.587 6.963 1.952 1.00 92.38 90 TRP A N 1
ATOM 751 C CA . TRP A 1 90 ? 3.991 5.691 2.369 1.00 92.38 90 TRP A CA 1
ATOM 752 C C . TRP A 1 90 ? 4.332 4.566 1.378 1.00 92.38 90 TRP A C 1
ATOM 754 O O . TRP A 1 90 ? 4.854 3.519 1.776 1.00 92.38 90 TRP A O 1
ATOM 764 N N 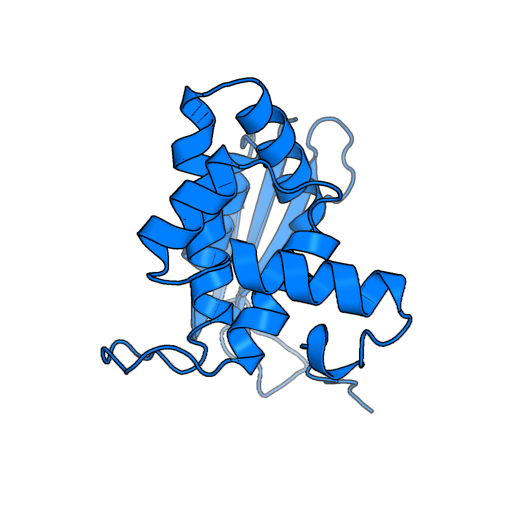. LEU A 1 91 ? 4.115 4.811 0.081 1.00 93.56 91 LEU A N 1
ATOM 765 C CA . LEU A 1 91 ? 4.353 3.822 -0.967 1.00 93.56 91 LEU A CA 1
ATOM 766 C C . LEU A 1 91 ? 5.836 3.462 -1.081 1.00 93.56 91 LEU A C 1
ATOM 768 O O . LEU A 1 91 ? 6.163 2.286 -1.188 1.00 93.56 91 LEU A O 1
ATOM 772 N N . ALA A 1 92 ? 6.742 4.438 -0.989 1.00 89.69 92 ALA A N 1
ATOM 773 C CA . ALA A 1 92 ? 8.177 4.176 -0.946 1.00 89.69 92 ALA A CA 1
ATOM 774 C C . ALA A 1 92 ? 8.538 3.271 0.237 1.00 89.69 92 ALA A C 1
ATOM 776 O O . ALA A 1 92 ? 9.345 2.364 0.079 1.00 89.69 92 ALA A O 1
ATOM 777 N N . GLY A 1 93 ? 7.904 3.460 1.399 1.00 86.19 93 GLY A N 1
ATOM 778 C CA . GLY A 1 93 ? 8.078 2.571 2.542 1.00 86.19 93 GLY A CA 1
ATOM 779 C C . GLY A 1 93 ? 7.610 1.136 2.270 1.00 86.19 93 GLY A C 1
ATOM 780 O O . GLY A 1 93 ? 8.310 0.203 2.646 1.00 86.19 93 GLY A O 1
ATOM 781 N N . LEU A 1 94 ? 6.466 0.957 1.600 1.00 87.06 94 LEU A N 1
ATOM 782 C CA . LEU A 1 94 ? 5.971 -0.364 1.185 1.00 87.06 94 LEU A CA 1
ATOM 783 C C . LEU A 1 94 ? 6.924 -1.033 0.183 1.00 87.06 94 LEU A C 1
ATOM 785 O O . LEU A 1 94 ? 7.270 -2.202 0.326 1.00 87.06 94 LEU A O 1
ATOM 789 N N . LEU A 1 95 ? 7.368 -0.288 -0.831 1.00 87.56 95 LEU A N 1
ATOM 790 C CA . LEU A 1 95 ? 8.280 -0.802 -1.852 1.00 87.56 95 LEU A CA 1
ATOM 791 C C . LEU A 1 95 ? 9.670 -1.079 -1.282 1.00 87.56 95 LEU A C 1
ATOM 793 O O . LEU A 1 95 ? 10.316 -2.020 -1.719 1.00 87.56 95 LEU A O 1
ATOM 797 N N . HIS A 1 96 ? 10.122 -0.315 -0.289 1.00 82.81 96 HIS A N 1
ATOM 798 C CA . HIS A 1 96 ? 11.397 -0.557 0.377 1.00 82.81 96 HIS A CA 1
ATOM 799 C C . HIS A 1 96 ? 11.436 -1.940 1.041 1.00 82.81 96 HIS A C 1
ATOM 801 O O . HIS A 1 96 ? 12.442 -2.631 0.940 1.00 82.81 96 HIS A O 1
ATOM 807 N N . GLU A 1 97 ? 10.332 -2.397 1.635 1.00 79.88 97 GLU A N 1
ATOM 808 C CA . GLU A 1 97 ? 10.236 -3.748 2.209 1.00 79.88 97 GLU A CA 1
ATOM 809 C C . GLU A 1 97 ? 10.332 -4.850 1.137 1.00 79.88 97 GLU A C 1
ATOM 811 O O . GLU A 1 97 ? 10.904 -5.909 1.388 1.00 79.88 97 GLU A O 1
ATOM 816 N N . LEU A 1 98 ? 9.835 -4.589 -0.078 1.00 80.44 98 LEU A N 1
ATOM 817 C CA . LEU A 1 98 ? 9.973 -5.499 -1.224 1.00 80.44 98 LEU A CA 1
ATOM 818 C C . LEU A 1 98 ? 11.371 -5.457 -1.850 1.00 80.44 98 LEU A C 1
ATOM 820 O O . LEU A 1 98 ? 11.874 -6.480 -2.309 1.00 80.44 98 LEU A O 1
ATOM 824 N N . LEU A 1 99 ? 11.976 -4.270 -1.900 1.00 80.50 99 LEU A N 1
ATOM 825 C CA . LEU A 1 99 ? 13.297 -4.041 -2.476 1.00 80.50 99 LEU A CA 1
ATOM 826 C C . LEU A 1 99 ? 14.403 -4.598 -1.579 1.00 80.50 99 LEU A C 1
ATOM 828 O O . LEU A 1 99 ? 15.369 -5.168 -2.084 1.00 80.50 99 LEU A O 1
ATOM 832 N N . PHE A 1 100 ? 14.239 -4.475 -0.263 1.00 79.25 100 PHE A N 1
ATOM 833 C CA . PHE A 1 100 ? 15.245 -4.816 0.737 1.00 79.25 100 PHE A CA 1
ATOM 834 C C . PHE A 1 100 ? 14.700 -5.774 1.815 1.00 79.25 100 PHE A C 1
ATOM 836 O O . PHE A 1 100 ? 14.754 -5.461 3.005 1.00 79.25 100 PHE A O 1
ATOM 843 N N . PRO A 1 101 ? 14.211 -6.977 1.455 1.00 73.56 101 PRO A N 1
ATOM 844 C CA . PRO A 1 101 ? 13.648 -7.925 2.420 1.00 73.56 101 PRO A CA 1
ATOM 845 C C . PRO A 1 101 ? 14.664 -8.454 3.447 1.00 73.56 101 PRO A C 1
ATOM 847 O O . PRO A 1 101 ? 14.268 -9.079 4.426 1.00 73.56 101 PRO A O 1
ATOM 850 N N . TRP A 1 102 ? 15.966 -8.226 3.234 1.00 68.06 102 TRP A N 1
ATOM 851 C CA . TRP A 1 102 ? 17.047 -8.592 4.157 1.00 68.06 102 TRP A CA 1
ATOM 852 C C . TRP A 1 102 ? 17.557 -7.424 5.013 1.00 68.06 102 TRP A C 1
ATOM 854 O O . TRP A 1 102 ? 18.502 -7.629 5.770 1.00 68.06 102 TRP A O 1
ATOM 864 N N . ASP A 1 103 ? 17.004 -6.212 4.879 1.00 66.38 103 ASP A N 1
ATOM 865 C CA . ASP A 1 103 ? 17.478 -5.058 5.649 1.00 66.38 103 ASP A CA 1
ATOM 866 C C . ASP A 1 103 ? 17.032 -5.152 7.119 1.00 66.38 103 ASP A C 1
ATOM 868 O O . ASP A 1 103 ? 15.959 -4.698 7.532 1.00 66.38 103 ASP A O 1
ATOM 872 N N . ASP A 1 104 ? 17.903 -5.753 7.925 1.00 57.94 104 ASP A N 1
ATOM 873 C CA . ASP A 1 104 ? 17.859 -5.805 9.385 1.00 57.94 104 ASP A CA 1
ATOM 874 C C . ASP A 1 104 ? 18.378 -4.510 10.048 1.00 57.94 104 ASP A C 1
ATOM 876 O O . ASP A 1 104 ? 18.469 -4.425 11.275 1.00 57.94 104 ASP A O 1
ATOM 880 N N . GLY A 1 105 ? 18.643 -3.457 9.264 1.00 53.78 105 GLY A N 1
ATOM 881 C CA . GLY A 1 105 ? 19.245 -2.199 9.704 1.00 53.78 105 GLY A CA 1
ATOM 882 C C . GLY A 1 105 ? 20.708 -2.031 9.287 1.00 53.78 105 GLY A C 1
ATOM 883 O O . GLY A 1 105 ? 21.330 -1.041 9.683 1.00 53.78 105 GLY A O 1
ATOM 884 N N . ALA A 1 106 ? 21.268 -2.961 8.506 1.00 46.69 106 ALA A N 1
ATOM 885 C CA . ALA A 1 106 ? 22.591 -2.828 7.910 1.00 46.69 106 ALA A CA 1
ATOM 886 C C . ALA A 1 106 ? 22.496 -2.219 6.492 1.00 46.69 106 ALA A C 1
ATOM 888 O O . ALA A 1 106 ? 21.898 -2.830 5.606 1.00 46.69 106 ALA A O 1
ATOM 889 N N . PRO A 1 107 ? 23.125 -1.056 6.217 1.00 50.28 107 PRO A N 1
ATOM 890 C CA . PRO A 1 107 ? 23.109 -0.456 4.885 1.00 50.28 107 PRO A CA 1
ATOM 891 C C . PRO A 1 107 ? 23.845 -1.371 3.897 1.00 50.28 107 PRO A C 1
ATOM 893 O O . PRO A 1 107 ? 25.073 -1.465 3.914 1.00 50.28 107 PRO A O 1
ATOM 896 N N . MET A 1 108 ? 23.093 -2.078 3.056 1.00 52.59 108 MET A N 1
ATOM 897 C CA . MET A 1 108 ? 23.623 -2.971 2.025 1.00 52.59 108 MET A CA 1
ATOM 898 C C . MET A 1 108 ? 23.528 -2.347 0.628 1.00 52.59 108 MET A C 1
ATOM 900 O O . MET A 1 108 ? 22.750 -1.424 0.391 1.00 52.59 108 MET A O 1
ATOM 904 N N . ALA A 1 109 ? 24.367 -2.858 -0.281 1.00 63.44 109 ALA A N 1
ATOM 905 C CA . ALA A 1 109 ? 24.448 -2.457 -1.684 1.00 63.44 109 ALA A CA 1
ATOM 906 C C . ALA A 1 109 ? 23.095 -2.587 -2.410 1.00 63.44 109 ALA A C 1
ATOM 908 O O . ALA A 1 109 ? 22.227 -3.341 -1.972 1.00 63.44 109 ALA A O 1
ATOM 909 N N . GLU A 1 110 ? 22.952 -1.845 -3.514 1.00 67.38 110 GLU A N 1
ATOM 910 C CA . GLU A 1 110 ? 21.753 -1.764 -4.362 1.00 67.38 110 GLU A CA 1
ATOM 911 C C . GLU A 1 110 ? 20.989 -3.097 -4.476 1.00 67.38 110 GLU A C 1
ATOM 913 O O . GLU A 1 110 ? 21.606 -4.157 -4.654 1.00 67.38 110 GLU A O 1
ATOM 918 N N . PRO A 1 111 ? 19.645 -3.079 -4.400 1.00 71.75 111 PRO A N 1
ATOM 919 C CA . PRO A 1 111 ? 18.885 -4.311 -4.362 1.00 71.75 111 PRO A CA 1
ATOM 920 C C . PRO A 1 111 ? 18.967 -5.025 -5.712 1.00 71.75 111 PRO A C 1
ATOM 922 O O . PRO A 1 111 ? 18.973 -4.412 -6.781 1.00 71.75 111 PRO A O 1
ATOM 925 N N . HIS A 1 112 ? 19.051 -6.355 -5.666 1.00 74.75 112 HIS A N 1
ATOM 926 C CA . HIS A 1 112 ? 19.178 -7.177 -6.866 1.00 74.75 112 HIS A CA 1
ATOM 927 C C . HIS A 1 112 ? 18.000 -6.940 -7.831 1.00 74.75 112 HIS A C 1
ATOM 929 O O . HIS A 1 112 ? 16.852 -6.840 -7.405 1.00 74.75 112 HIS A O 1
ATOM 935 N N . TRP A 1 113 ? 18.267 -6.938 -9.142 1.00 75.00 113 TRP A N 1
ATOM 936 C CA . TRP A 1 113 ? 17.309 -6.579 -10.206 1.00 75.00 113 TRP A CA 1
ATOM 937 C C . TRP A 1 113 ? 15.936 -7.277 -10.130 1.00 75.00 113 TRP A C 1
ATOM 939 O O . TRP A 1 113 ? 14.930 -6.721 -10.556 1.00 75.00 113 TRP A O 1
ATOM 949 N N . ARG A 1 114 ? 15.865 -8.490 -9.566 1.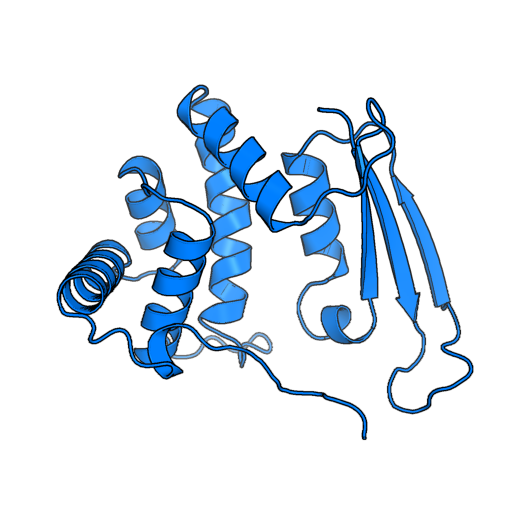00 77.75 114 ARG A N 1
ATOM 950 C CA . ARG A 1 114 ? 14.593 -9.212 -9.369 1.00 77.75 114 ARG A CA 1
ATOM 951 C C . ARG A 1 114 ? 13.633 -8.484 -8.427 1.00 77.75 114 ARG A C 1
ATOM 953 O O . ARG A 1 114 ? 12.438 -8.491 -8.682 1.00 77.75 114 ARG A O 1
ATOM 960 N N . TYR A 1 115 ? 14.143 -7.843 -7.379 1.00 82.31 115 TYR A N 1
ATOM 961 C CA . TYR A 1 115 ? 13.304 -7.111 -6.430 1.00 82.31 115 TYR A CA 1
ATOM 962 C C . TYR A 1 115 ? 12.732 -5.837 -7.049 1.00 82.31 115 TYR A C 1
ATOM 964 O O . TYR A 1 115 ? 11.582 -5.489 -6.797 1.00 82.31 115 TYR A O 1
ATOM 972 N N . TRP A 1 116 ? 13.490 -5.195 -7.939 1.00 85.25 116 TRP A N 1
ATOM 973 C CA . TRP A 1 116 ? 12.987 -4.089 -8.748 1.00 85.25 116 TRP A CA 1
ATOM 974 C C . TRP A 1 116 ? 11.865 -4.519 -9.697 1.00 85.25 116 TRP A C 1
ATOM 976 O O . TRP A 1 116 ? 10.826 -3.863 -9.748 1.00 85.25 116 TRP A O 1
ATOM 986 N N . ALA A 1 117 ? 12.026 -5.655 -10.382 1.00 84.75 117 ALA A N 1
ATOM 987 C CA . ALA A 1 117 ? 10.972 -6.217 -11.227 1.00 84.75 117 ALA A CA 1
ATOM 988 C C . ALA A 1 117 ? 9.698 -6.537 -10.418 1.00 84.75 117 ALA A C 1
ATOM 990 O O . ALA A 1 117 ? 8.593 -6.226 -10.860 1.00 84.75 117 ALA A O 1
ATOM 991 N N . HIS A 1 118 ? 9.849 -7.083 -9.206 1.00 84.00 118 HIS A N 1
ATOM 992 C CA . HIS A 1 118 ? 8.725 -7.342 -8.300 1.00 84.00 118 HIS A CA 1
ATOM 993 C C . HIS A 1 118 ? 8.028 -6.050 -7.861 1.00 84.00 118 HIS A C 1
ATOM 995 O O . HIS A 1 118 ? 6.800 -5.973 -7.869 1.00 84.00 118 HIS A O 1
ATOM 1001 N N . ALA A 1 119 ? 8.799 -5.022 -7.503 1.00 88.19 119 ALA A N 1
ATOM 1002 C CA . ALA A 1 119 ? 8.260 -3.724 -7.121 1.00 88.19 119 ALA A CA 1
ATOM 1003 C C . ALA A 1 119 ? 7.488 -3.071 -8.287 1.00 88.19 119 ALA A C 1
ATOM 1005 O O . ALA A 1 119 ? 6.400 -2.533 -8.076 1.00 88.19 119 ALA A O 1
ATOM 1006 N N . ALA A 1 120 ? 7.985 -3.194 -9.524 1.00 89.19 120 ALA A N 1
ATOM 1007 C CA . ALA A 1 120 ? 7.283 -2.749 -10.729 1.00 89.19 120 ALA A CA 1
ATOM 1008 C C . ALA A 1 120 ? 5.978 -3.531 -10.978 1.00 89.19 120 ALA A C 1
ATOM 1010 O O . ALA A 1 120 ? 4.955 -2.914 -11.277 1.00 89.19 120 ALA A O 1
ATOM 1011 N N . CYS A 1 121 ? 5.969 -4.857 -10.792 1.00 87.19 121 CYS A N 1
ATOM 1012 C CA . CYS A 1 121 ? 4.730 -5.641 -10.847 1.00 87.19 121 CYS A CA 1
ATOM 1013 C C . CYS A 1 121 ? 3.722 -5.184 -9.789 1.00 87.19 121 CYS A C 1
ATOM 1015 O O . CYS A 1 121 ? 2.567 -4.941 -10.126 1.00 87.19 121 CYS A O 1
ATOM 1017 N N . LYS A 1 122 ? 4.144 -4.995 -8.529 1.00 87.88 122 LYS A N 1
ATOM 1018 C CA . LYS A 1 122 ? 3.232 -4.537 -7.470 1.00 87.88 122 LYS A CA 1
ATOM 1019 C C . LYS A 1 122 ? 2.638 -3.164 -7.790 1.00 87.88 122 LYS A C 1
ATOM 1021 O O . LYS A 1 122 ? 1.448 -2.950 -7.576 1.00 87.88 122 LYS A O 1
ATOM 1026 N N . LEU A 1 123 ? 3.433 -2.245 -8.342 1.00 91.50 123 LEU A N 1
ATOM 1027 C CA . LEU A 1 123 ? 2.930 -0.956 -8.824 1.00 91.50 123 LEU A CA 1
ATOM 1028 C C . LEU A 1 123 ? 1.860 -1.123 -9.913 1.00 91.50 123 LEU A C 1
ATOM 1030 O O . LEU A 1 123 ? 0.852 -0.425 -9.868 1.00 91.50 123 LEU A O 1
ATOM 1034 N N . ARG A 1 124 ? 2.044 -2.060 -10.850 1.00 88.94 124 ARG A N 1
ATOM 1035 C CA . ARG A 1 124 ? 1.090 -2.342 -11.937 1.00 88.94 124 ARG A CA 1
ATOM 1036 C C . ARG A 1 124 ? -0.160 -3.103 -11.491 1.00 88.94 124 ARG A C 1
ATOM 1038 O O . ARG A 1 124 ? -1.213 -2.921 -12.087 1.00 88.94 124 ARG A O 1
ATOM 1045 N N . GLU A 1 125 ? -0.080 -3.909 -10.436 1.00 87.81 125 GLU A N 1
ATOM 1046 C CA . GLU A 1 125 ? -1.255 -4.518 -9.789 1.00 87.81 125 GLU A CA 1
ATOM 1047 C C . GLU A 1 125 ? -2.105 -3.484 -9.037 1.00 87.81 125 GLU A C 1
ATOM 1049 O O . GLU A 1 125 ? -3.333 -3.599 -8.931 1.00 87.81 125 GLU A O 1
ATOM 1054 N N . LEU A 1 126 ? -1.441 -2.476 -8.473 1.00 88.88 126 LEU A N 1
ATOM 1055 C CA . LEU A 1 126 ? -2.104 -1.399 -7.757 1.00 88.88 126 LEU A CA 1
ATOM 1056 C C . LEU A 1 126 ? -2.704 -0.372 -8.719 1.00 88.88 126 LEU A C 1
ATOM 1058 O O . LEU A 1 126 ? -3.841 0.047 -8.498 1.00 88.88 126 LEU A O 1
ATOM 1062 N N . PHE A 1 127 ? -1.975 0.012 -9.770 1.00 89.44 127 PHE A N 1
ATOM 1063 C CA . PHE A 1 127 ? -2.321 1.146 -10.624 1.00 89.44 127 PHE A CA 1
ATOM 1064 C C . PHE A 1 127 ? -2.194 0.815 -12.114 1.00 89.44 127 PHE A C 1
ATOM 1066 O O . PHE A 1 127 ? -1.121 0.455 -12.603 1.00 89.44 127 PHE A O 1
ATOM 1073 N N . ASP A 1 128 ? -3.272 1.062 -12.863 1.00 84.56 128 ASP A N 1
ATOM 1074 C CA . ASP A 1 128 ? -3.274 0.933 -14.326 1.00 84.56 128 ASP A CA 1
ATOM 1075 C C . ASP A 1 128 ? -2.264 1.894 -14.971 1.00 84.56 128 ASP A C 1
ATOM 1077 O O . ASP A 1 128 ? -1.549 1.550 -15.914 1.00 84.56 128 ASP A O 1
ATOM 1081 N N . THR A 1 129 ? -2.178 3.115 -14.435 1.00 86.56 129 THR A N 1
ATOM 1082 C CA . THR A 1 129 ? -1.207 4.140 -14.830 1.00 86.56 129 THR A CA 1
ATOM 1083 C C . THR A 1 129 ? -0.461 4.633 -13.600 1.00 86.56 129 THR A C 1
ATOM 1085 O O . THR A 1 129 ? -1.092 5.011 -12.617 1.00 86.56 129 THR A O 1
ATOM 1088 N N . VAL A 1 130 ? 0.870 4.663 -13.679 1.00 91.31 130 VAL A N 1
ATOM 1089 C CA . VAL A 1 130 ? 1.730 5.301 -12.677 1.00 91.31 130 VAL A CA 1
ATOM 1090 C C . VAL A 1 130 ? 2.148 6.659 -13.236 1.00 91.31 130 VAL A C 1
ATOM 1092 O O . VAL A 1 130 ? 2.826 6.722 -14.258 1.00 91.31 130 VAL A O 1
ATOM 1095 N N . ASP A 1 131 ? 1.697 7.741 -12.609 1.00 94.06 131 ASP A N 1
ATOM 1096 C CA . ASP A 1 131 ? 1.970 9.107 -13.060 1.00 94.06 131 ASP A CA 1
ATOM 1097 C C . ASP A 1 131 ? 3.442 9.495 -12.812 1.00 94.06 131 ASP A C 1
ATOM 1099 O O . ASP A 1 131 ? 4.043 9.102 -11.808 1.00 94.06 131 ASP A O 1
ATOM 1103 N N . ASP A 1 132 ? 4.003 10.346 -13.679 1.00 92.94 132 ASP A N 1
ATOM 1104 C CA . ASP A 1 132 ? 5.415 10.765 -13.618 1.00 92.94 132 ASP A CA 1
ATOM 1105 C C . ASP A 1 132 ? 5.813 11.366 -12.264 1.00 92.94 132 ASP A C 1
ATOM 1107 O O . ASP A 1 132 ? 6.894 11.083 -11.752 1.00 92.94 132 ASP A O 1
ATOM 1111 N N . TRP A 1 133 ? 4.918 12.139 -11.634 1.00 93.94 133 TRP A N 1
ATOM 1112 C CA . TRP A 1 133 ? 5.184 12.750 -10.327 1.00 93.94 133 TRP A CA 1
ATOM 1113 C C . TRP A 1 133 ? 5.452 11.708 -9.235 1.00 93.94 133 TRP A C 1
ATOM 1115 O O . TRP A 1 133 ? 6.175 11.993 -8.277 1.00 93.94 133 TRP A O 1
ATOM 1125 N N . LEU A 1 134 ? 4.843 10.524 -9.347 1.00 94.62 134 LEU A N 1
ATOM 1126 C CA . LEU A 1 134 ? 5.039 9.436 -8.403 1.00 94.62 134 LEU A CA 1
ATOM 1127 C C . LEU A 1 134 ? 6.356 8.727 -8.702 1.00 94.62 134 LEU A C 1
ATOM 1129 O O . LEU A 1 134 ? 7.137 8.516 -7.779 1.00 94.62 134 LEU A O 1
ATOM 1133 N N . ILE A 1 135 ? 6.630 8.436 -9.978 1.00 92.94 135 ILE A N 1
ATOM 1134 C CA . ILE A 1 135 ? 7.881 7.807 -10.426 1.00 92.94 135 ILE A CA 1
ATOM 1135 C C . ILE A 1 135 ? 9.086 8.638 -9.976 1.00 92.94 135 ILE A C 1
ATOM 1137 O O . ILE A 1 135 ? 9.964 8.107 -9.307 1.00 92.94 135 ILE A O 1
ATOM 1141 N N . ASP A 1 136 ? 9.085 9.950 -10.228 1.00 91.12 136 ASP A N 1
ATOM 1142 C CA . ASP A 1 136 ? 10.196 10.837 -9.856 1.00 91.12 136 ASP A CA 1
ATOM 1143 C C . ASP A 1 136 ? 10.471 10.834 -8.344 1.00 91.12 136 ASP A C 1
ATOM 1145 O O . ASP A 1 136 ? 11.620 10.886 -7.900 1.00 91.12 136 ASP A O 1
ATOM 1149 N N . ARG A 1 137 ? 9.415 10.755 -7.525 1.00 90.12 137 ARG A N 1
ATOM 1150 C CA . ARG A 1 137 ? 9.547 10.694 -6.063 1.00 90.12 137 ARG A CA 1
ATOM 1151 C C . ARG A 1 137 ? 10.026 9.329 -5.588 1.00 90.12 137 ARG A C 1
ATOM 1153 O O . ARG A 1 137 ? 10.813 9.274 -4.643 1.00 90.12 137 ARG A O 1
ATOM 1160 N N . LEU A 1 138 ? 9.556 8.249 -6.208 1.00 90.06 138 LEU A N 1
ATOM 1161 C CA . LEU A 1 138 ? 9.997 6.895 -5.890 1.00 90.06 138 LEU A CA 1
ATOM 1162 C C . LEU A 1 138 ? 11.468 6.699 -6.276 1.00 90.06 138 LEU A C 1
ATOM 1164 O O . LEU A 1 138 ? 12.235 6.233 -5.439 1.00 90.06 138 LEU A O 1
ATOM 1168 N N . ASP A 1 139 ? 11.888 7.143 -7.463 1.00 87.31 139 ASP A N 1
ATOM 1169 C CA . ASP A 1 139 ? 13.285 7.099 -7.921 1.00 87.31 139 ASP A CA 1
ATOM 1170 C C . ASP A 1 139 ? 14.208 7.859 -6.961 1.00 87.31 139 ASP A C 1
ATOM 1172 O O . ASP A 1 139 ? 15.225 7.325 -6.511 1.00 87.31 139 ASP A O 1
ATOM 1176 N N . ALA A 1 140 ? 13.810 9.073 -6.563 1.00 84.69 140 ALA A N 1
ATOM 1177 C CA . ALA A 1 140 ? 14.565 9.883 -5.610 1.00 84.69 140 ALA A CA 1
ATOM 1178 C C . ALA A 1 140 ? 14.643 9.261 -4.204 1.00 84.69 140 ALA A C 1
ATOM 1180 O O . ALA A 1 140 ? 15.632 9.455 -3.502 1.00 84.69 140 ALA A O 1
ATOM 1181 N N . THR A 1 141 ? 13.607 8.537 -3.770 1.00 81.44 141 THR A N 1
ATOM 1182 C CA . THR A 1 141 ? 13.544 7.967 -2.411 1.00 81.44 141 THR A CA 1
ATOM 1183 C C . THR A 1 141 ? 14.219 6.600 -2.330 1.00 81.44 141 THR A C 1
ATOM 1185 O O . THR A 1 141 ? 14.844 6.273 -1.323 1.00 81.44 141 THR A O 1
ATOM 1188 N N . CYS A 1 142 ? 14.103 5.791 -3.382 1.00 75.81 142 CYS A N 1
ATOM 1189 C CA . CYS A 1 142 ? 14.622 4.429 -3.436 1.00 75.81 142 CYS A CA 1
ATOM 1190 C C . CYS A 1 142 ? 15.998 4.331 -4.118 1.00 75.81 142 CYS A C 1
ATOM 1192 O O . CYS A 1 142 ? 16.545 3.232 -4.169 1.00 75.81 142 CYS A O 1
ATOM 1194 N N . ASN A 1 143 ? 16.560 5.447 -4.610 1.00 73.12 143 ASN A N 1
ATOM 1195 C CA . ASN A 1 143 ? 17.828 5.507 -5.351 1.00 73.12 143 ASN A CA 1
ATOM 1196 C C . ASN A 1 143 ? 17.879 4.497 -6.513 1.00 73.12 143 ASN A C 1
ATOM 1198 O O . ASN A 1 143 ? 18.841 3.743 -6.648 1.00 73.12 143 ASN A O 1
ATOM 1202 N N . GLY A 1 144 ? 16.824 4.454 -7.328 1.00 74.56 144 GLY A N 1
ATOM 1203 C CA . GLY A 1 144 ? 16.721 3.528 -8.457 1.00 74.56 144 GLY A CA 1
ATOM 1204 C C . GLY A 1 144 ? 16.029 4.128 -9.672 1.00 74.56 144 GLY A C 1
ATOM 1205 O O . GLY A 1 144 ? 15.827 5.337 -9.740 1.00 74.56 144 GLY A O 1
ATOM 1206 N N . ASP A 1 145 ? 15.706 3.262 -10.633 1.00 83.00 145 ASP A N 1
ATOM 1207 C CA . ASP A 1 145 ? 15.097 3.622 -11.920 1.00 83.00 145 ASP A CA 1
ATOM 1208 C C . ASP A 1 145 ? 13.808 2.807 -12.135 1.00 83.00 145 ASP A C 1
ATOM 1210 O O . ASP A 1 145 ? 13.739 1.871 -12.941 1.00 83.00 145 ASP A O 1
ATOM 1214 N N . PHE A 1 146 ? 12.766 3.136 -11.365 1.00 86.75 146 PHE A N 1
ATOM 1215 C CA . PHE A 1 146 ? 11.425 2.573 -11.533 1.00 86.75 146 PHE A CA 1
ATOM 1216 C C . PHE A 1 146 ? 10.874 2.853 -12.924 1.00 86.75 146 PHE A C 1
ATOM 1218 O O . PHE A 1 146 ? 10.119 2.037 -13.450 1.00 86.75 146 PHE A O 1
ATOM 1225 N N . ARG A 1 147 ? 11.255 3.976 -13.541 1.00 89.50 147 ARG A N 1
ATOM 1226 C CA . ARG A 1 147 ? 10.855 4.306 -14.910 1.00 89.50 147 ARG A CA 1
ATOM 1227 C C . ARG A 1 147 ? 11.287 3.213 -15.888 1.00 89.50 147 ARG A C 1
ATOM 1229 O O . ARG A 1 147 ? 10.465 2.734 -16.673 1.00 89.50 147 ARG A O 1
ATOM 1236 N N . LEU A 1 148 ? 12.546 2.783 -15.825 1.00 88.19 148 LEU A N 1
ATOM 1237 C CA . LEU A 1 148 ? 13.070 1.698 -16.652 1.00 88.19 148 LEU A CA 1
ATOM 1238 C C . LEU A 1 148 ? 12.379 0.362 -16.361 1.00 88.19 148 LEU A C 1
ATOM 1240 O O . LEU A 1 148 ? 12.061 -0.379 -17.292 1.00 88.19 148 LEU A O 1
ATOM 1244 N N . GLU A 1 149 ? 12.136 0.042 -15.094 1.00 89.50 149 GLU A N 1
ATOM 1245 C CA . GLU A 1 149 ? 11.550 -1.244 -14.696 1.00 89.50 149 GLU A CA 1
ATOM 1246 C C . GLU A 1 149 ? 10.058 -1.347 -15.031 1.00 89.50 149 GLU A C 1
ATOM 1248 O O . GLU A 1 149 ? 9.611 -2.387 -15.516 1.00 89.50 149 GLU A O 1
ATOM 1253 N N . LEU A 1 150 ? 9.300 -0.255 -14.903 1.00 90.25 150 LEU A N 1
ATOM 1254 C CA . LEU A 1 150 ? 7.926 -0.171 -15.403 1.00 90.25 150 LEU A CA 1
ATOM 1255 C C . LEU A 1 150 ? 7.885 -0.318 -16.930 1.00 90.25 150 LEU A C 1
ATOM 1257 O O . LEU A 1 150 ? 7.074 -1.082 -17.447 1.00 90.25 150 LEU A O 1
ATOM 1261 N N . ALA A 1 151 ? 8.804 0.321 -17.662 1.00 89.44 151 ALA A N 1
ATOM 1262 C CA . ALA A 1 151 ? 8.884 0.159 -19.114 1.00 89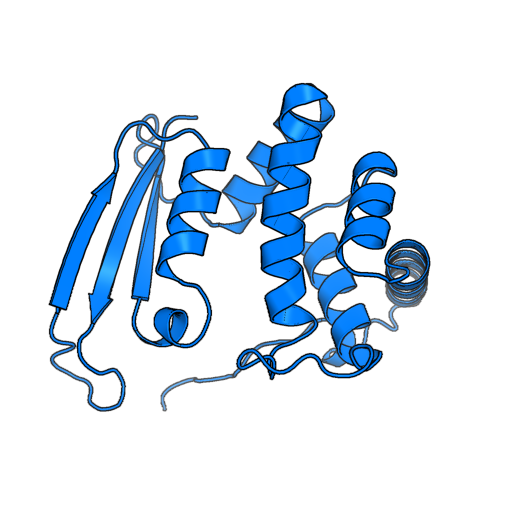.44 151 ALA A CA 1
ATOM 1263 C C . ALA A 1 151 ? 9.222 -1.289 -19.523 1.00 89.44 151 ALA A C 1
ATOM 1265 O O . ALA A 1 151 ? 8.630 -1.832 -20.459 1.00 89.44 151 ALA A O 1
ATOM 1266 N N . ARG A 1 152 ? 10.147 -1.950 -18.810 1.00 87.88 152 ARG A N 1
ATOM 1267 C CA . ARG A 1 152 ? 10.465 -3.376 -19.011 1.00 87.88 152 ARG A CA 1
ATOM 1268 C C . ARG A 1 152 ? 9.258 -4.263 -18.733 1.00 87.88 152 ARG A C 1
ATOM 1270 O O . ARG A 1 152 ? 8.986 -5.169 -19.524 1.00 87.88 152 ARG A O 1
ATOM 1277 N N . HIS A 1 153 ? 8.537 -3.985 -17.649 1.00 88.31 153 HIS A N 1
ATOM 1278 C CA . HIS A 1 153 ? 7.301 -4.675 -17.308 1.00 88.31 153 HIS A CA 1
ATOM 1279 C C . HIS A 1 153 ? 6.278 -4.557 -18.443 1.00 88.31 153 HIS A C 1
ATOM 1281 O O . HIS A 1 153 ? 5.753 -5.570 -18.898 1.00 88.31 153 HIS A O 1
ATOM 1287 N N . ASP A 1 154 ? 6.034 -3.352 -18.955 1.00 88.44 154 ASP A N 1
ATOM 1288 C CA . ASP A 1 154 ? 5.027 -3.116 -19.995 1.00 88.44 154 ASP A CA 1
ATOM 1289 C C . ASP A 1 154 ? 5.369 -3.816 -21.314 1.00 88.44 154 ASP A C 1
ATOM 1291 O O . ASP A 1 154 ? 4.500 -4.417 -21.946 1.00 88.44 154 ASP A O 1
ATOM 1295 N N . VAL A 1 155 ? 6.646 -3.809 -21.712 1.00 89.31 155 VAL A N 1
ATOM 1296 C CA . VAL A 1 155 ? 7.118 -4.550 -22.893 1.00 89.31 155 VAL A CA 1
ATOM 1297 C C . VAL A 1 155 ? 6.935 -6.057 -22.702 1.00 89.31 155 VAL A C 1
ATOM 1299 O O . VAL A 1 155 ? 6.472 -6.745 -23.619 1.00 89.31 155 VAL A O 1
ATOM 1302 N N . ALA A 1 156 ? 7.269 -6.585 -21.520 1.00 84.88 156 ALA A N 1
ATOM 1303 C CA . ALA A 1 156 ? 7.071 -7.996 -21.201 1.00 84.88 156 ALA A CA 1
ATOM 1304 C C . ALA A 1 156 ? 5.580 -8.372 -21.196 1.00 84.88 156 ALA A C 1
ATOM 1306 O O . ALA A 1 156 ? 5.218 -9.419 -21.737 1.00 84.88 156 ALA A O 1
ATOM 1307 N N . ALA A 1 157 ? 4.720 -7.506 -20.654 1.00 84.75 157 ALA A N 1
ATOM 1308 C CA . ALA A 1 157 ? 3.273 -7.681 -20.621 1.00 84.75 157 ALA A CA 1
ATOM 1309 C C . ALA A 1 157 ? 2.678 -7.711 -22.032 1.00 84.75 157 ALA A C 1
ATOM 1311 O O . ALA A 1 157 ? 1.995 -8.668 -22.395 1.00 84.75 157 ALA A O 1
ATOM 1312 N N . ALA A 1 158 ? 3.017 -6.718 -22.859 1.00 86.56 158 ALA A N 1
ATOM 1313 C CA . ALA A 1 158 ? 2.569 -6.624 -24.246 1.00 86.56 158 ALA A CA 1
ATOM 1314 C C . ALA A 1 158 ? 3.034 -7.815 -25.101 1.00 86.56 158 ALA A C 1
ATOM 1316 O O . ALA A 1 158 ? 2.352 -8.216 -26.041 1.00 86.56 158 ALA A O 1
ATOM 1317 N N . SER A 1 159 ? 4.180 -8.406 -24.756 1.00 84.69 159 SER A N 1
ATOM 1318 C CA . SER A 1 159 ? 4.741 -9.567 -25.454 1.00 84.69 159 SER A CA 1
ATOM 1319 C C . SER A 1 159 ? 4.222 -10.914 -24.930 1.00 84.69 159 SER A C 1
ATOM 1321 O O . SER A 1 159 ? 4.637 -11.954 -25.437 1.00 84.69 159 SER A O 1
ATOM 1323 N N . GLY A 1 160 ? 3.369 -10.933 -23.895 1.00 78.50 160 GLY A N 1
ATOM 1324 C CA . GLY A 1 160 ? 2.929 -12.169 -23.229 1.00 78.50 160 GLY A CA 1
ATOM 1325 C C . GLY A 1 160 ? 4.057 -12.915 -22.500 1.00 78.50 160 GLY A C 1
ATOM 1326 O O . GLY A 1 160 ? 3.950 -14.109 -22.234 1.00 78.50 160 GLY A O 1
ATOM 1327 N N . LEU A 1 161 ? 5.159 -12.220 -22.203 1.00 72.69 161 LEU A N 1
ATOM 1328 C CA . LEU A 1 161 ? 6.380 -12.758 -21.601 1.00 72.69 161 LEU A CA 1
ATOM 1329 C C . LEU A 1 161 ? 6.529 -12.395 -20.121 1.00 72.69 161 LEU A C 1
ATOM 1331 O O . LEU A 1 161 ? 7.602 -12.625 -19.558 1.00 72.69 161 LEU A O 1
ATOM 1335 N N . LEU A 1 162 ? 5.482 -11.860 -19.482 1.00 72.62 162 LEU A N 1
ATOM 1336 C CA . LEU A 1 162 ? 5.418 -11.730 -18.026 1.00 72.62 162 LEU A CA 1
ATOM 1337 C C . LEU A 1 162 ? 5.565 -13.121 -17.406 1.00 72.62 162 LEU A C 1
ATOM 1339 O O . LEU A 1 162 ? 4.612 -13.891 -17.294 1.00 72.62 162 LEU A O 1
ATOM 1343 N N . LYS A 1 163 ? 6.802 -13.494 -17.066 1.00 59.12 163 LYS A N 1
ATOM 1344 C CA . LYS A 1 163 ? 7.052 -14.783 -16.428 1.00 59.12 163 LYS A CA 1
ATOM 1345 C C . LYS A 1 163 ? 6.568 -14.704 -14.978 1.00 59.12 163 LYS A C 1
ATOM 1347 O O . LYS A 1 163 ? 6.748 -13.658 -14.364 1.00 59.12 163 LYS A O 1
ATOM 1352 N N . PRO A 1 164 ? 6.081 -15.811 -14.393 1.00 55.03 164 PRO A N 1
ATOM 1353 C CA . PRO A 1 164 ? 5.571 -15.847 -13.019 1.00 55.03 164 PRO A CA 1
ATOM 1354 C C . PRO A 1 164 ? 6.543 -15.249 -11.981 1.00 55.03 164 PRO A C 1
ATOM 1356 O O . PRO A 1 164 ? 6.134 -14.567 -11.052 1.00 55.03 164 PRO A O 1
ATOM 1359 N N . TRP A 1 165 ? 7.852 -15.420 -12.174 1.00 52.28 165 TRP A N 1
ATOM 1360 C CA . TRP A 1 165 ? 8.882 -14.851 -11.296 1.00 52.28 165 TRP A CA 1
ATOM 1361 C C . TRP A 1 165 ? 9.093 -13.336 -11.437 1.00 52.28 165 TRP A C 1
ATOM 1363 O O . TRP A 1 165 ? 9.917 -12.804 -10.713 1.00 52.28 165 TRP A O 1
ATOM 1373 N N . HIS A 1 166 ? 8.422 -12.643 -12.363 1.00 55.56 166 HIS A N 1
ATOM 1374 C CA . HIS A 1 166 ? 8.420 -11.176 -12.386 1.00 55.56 166 HIS A CA 1
ATOM 1375 C C . HIS A 1 166 ? 7.455 -10.614 -11.341 1.00 55.56 166 HIS A C 1
ATOM 1377 O O . HIS A 1 166 ? 7.761 -9.579 -10.767 1.00 55.56 166 HIS A O 1
ATOM 1383 N N . CYS A 1 167 ? 6.329 -11.293 -11.076 1.00 55.91 167 CYS A N 1
ATOM 1384 C CA . CYS A 1 167 ? 5.257 -10.755 -10.232 1.00 55.91 167 CYS A CA 1
ATOM 1385 C C . CYS A 1 167 ? 4.918 -11.599 -8.988 1.00 55.91 167 CYS A C 1
ATOM 1387 O O . CYS A 1 167 ? 4.145 -11.149 -8.151 1.00 55.91 167 CYS A O 1
ATOM 1389 N N . HIS A 1 168 ? 5.478 -12.801 -8.801 1.00 48.81 168 HIS A N 1
ATOM 1390 C CA . HIS A 1 168 ? 5.192 -13.591 -7.597 1.00 48.81 168 HIS A CA 1
ATOM 1391 C C . HIS A 1 168 ? 6.120 -13.276 -6.417 1.00 48.81 168 HIS A C 1
ATOM 1393 O O . HIS A 1 168 ? 7.279 -13.686 -6.391 1.00 48.81 168 HIS A O 1
ATOM 1399 N N . HIS A 1 169 ? 5.522 -12.742 -5.352 1.00 43.03 169 HIS A N 1
ATOM 1400 C CA . HIS A 1 169 ? 5.745 -13.234 -3.993 1.00 43.03 169 HIS A CA 1
ATOM 1401 C C . HIS A 1 169 ? 4.459 -13.905 -3.514 1.00 43.03 169 HIS A C 1
ATOM 1403 O O . HIS A 1 169 ? 3.614 -13.284 -2.882 1.00 43.03 169 HIS A O 1
ATOM 1409 N N . THR A 1 170 ? 4.293 -15.191 -3.795 1.00 33.56 170 THR A N 1
ATOM 1410 C CA . THR A 1 170 ? 3.462 -16.007 -2.909 1.00 33.56 170 THR A CA 1
ATOM 1411 C C . THR A 1 170 ? 4.427 -16.928 -2.182 1.00 33.56 170 THR A C 1
ATOM 1413 O O . THR A 1 170 ? 4.919 -17.874 -2.801 1.00 33.56 170 THR A O 1
ATOM 1416 N N . PRO A 1 171 ? 4.753 -16.698 -0.897 1.00 33.84 171 PRO A N 1
ATOM 1417 C CA . PRO A 1 171 ? 5.062 -17.839 -0.062 1.00 33.84 171 PRO A CA 1
ATOM 1418 C C . PRO A 1 171 ? 3.767 -18.652 -0.039 1.00 33.84 171 PRO A C 1
ATOM 1420 O O . PRO A 1 171 ? 2.782 -18.277 0.591 1.00 33.84 171 PRO A O 1
ATOM 1423 N N . SER A 1 172 ? 3.713 -19.715 -0.834 1.00 28.89 172 SER A N 1
ATOM 1424 C CA . SER A 1 172 ? 2.643 -20.697 -0.758 1.00 28.89 172 SER A CA 1
ATOM 1425 C C . SER A 1 172 ? 2.778 -21.421 0.579 1.00 28.89 172 SER A C 1
ATOM 1427 O O . SER A 1 172 ? 3.357 -22.501 0.649 1.00 28.89 172 SER A O 1
ATOM 1429 N N . ILE A 1 173 ? 2.286 -20.809 1.654 1.00 34.84 173 ILE A N 1
ATOM 1430 C CA . ILE A 1 173 ? 1.954 -21.531 2.876 1.00 34.84 173 ILE A CA 1
ATOM 1431 C C . ILE A 1 173 ? 0.498 -21.939 2.708 1.00 34.84 173 ILE A C 1
ATOM 1433 O O . ILE A 1 173 ? -0.429 -21.273 3.156 1.00 34.84 173 ILE A O 1
ATOM 1437 N N . THR A 1 174 ? 0.293 -23.015 1.958 1.00 25.69 174 THR A N 1
ATOM 1438 C CA . THR A 1 174 ? -0.945 -23.780 2.047 1.00 25.69 174 THR A CA 1
ATOM 1439 C C . THR A 1 174 ? -0.715 -24.794 3.165 1.00 25.69 174 THR A C 1
ATOM 1441 O O . THR A 1 174 ? 0.115 -25.686 2.975 1.00 25.69 174 THR A O 1
ATOM 1444 N N . PRO A 1 175 ? -1.358 -24.676 4.338 1.00 34.00 175 PRO A N 1
ATOM 1445 C CA . PRO A 1 175 ? -1.342 -25.774 5.290 1.00 34.00 175 PRO A CA 1
ATOM 1446 C C . PRO A 1 175 ? -2.102 -26.942 4.649 1.00 34.00 175 PRO A C 1
ATOM 1448 O O . PRO A 1 175 ? -3.239 -26.783 4.202 1.00 34.00 175 PRO A O 1
ATOM 1451 N N . SER A 1 176 ? -1.409 -28.074 4.513 1.00 37.41 176 SER A N 1
ATOM 1452 C CA . SER A 1 176 ? -2.009 -29.374 4.183 1.00 37.41 176 SER A CA 1
ATOM 1453 C C . SER A 1 176 ? -2.568 -30.022 5.440 1.00 37.41 176 SER A C 1
ATOM 1455 O O . SER A 1 176 ? -1.945 -29.820 6.507 1.00 37.41 176 SER A O 1
#

Sequence (176 aa):
MLLRVTITRYADWLTQPDNIVDWTTTHYRLDPYRALELIQEHTRRIWNEFTDYTIVDETTAFPVTLDDMARAAYETARQDPTCQTRFATWLAGLLHELLFPWDDGAPMAEPHWRYWAHAACKLRELFDTVDDWLIDRLDATCNGDFRLELARHDVAAASGLLKPWHCHHTPSITPS

pLDDT: mean 81.01, std 16.61, range [25.69, 96.88]

Secondary structure (DSSP, 8-state):
--EEEEEEEES-SSSTT---EEEEEEEEEE-HHHHHHHHHHHHSGGGGGGEEEEEEETTT--B--HHHHHHHHHHHHHH-HHHHHHHHHHHHHHHHHHH-TT-SS---SS--HHHHHHHHHHHHHH-SS--HHHHHHHHHHHTS-HHHHHHHHHHHHHTT---HHHH---------

Radius of gyration: 17.47 Å; chains: 1; bounding box: 45×48×49 Å

Organism: NCBI:txid455344

Foldseek 3Di:
DFKKKKKWFFPDDPDDDCRDTPDMDIDTRDQLLVNLVVCCVQCPAPSVSGMDMWMADPVVRDTDDNLNSLLVLVVVCVVDVVSLVSSLVSLLSVLCCLQCVPPPPDDDDGGDVLSLLQSLLVVVVSDVDDDPSSQVSSCVSNVDRNVVSVVVVVVCVVVVNPDCSSHDDDPPPPPD